Protein AF-A0A960JP15-F1 (afdb_monomer)

Mean predicted aligned error: 7.94 Å

Sequence (60 aa):
MTKVIKAWAPGRVNLIGDHTDYAGGLVFPMAIDLGTTVTLCPGGSTLTLRSGRRQSLNLT

Solvent-accessible surface area (backbone atoms only — not comparable to full-atom values): 4199 Å² total; per-residue (Å²): 134,83,70,72,46,74,50,77,46,66,34,68,47,62,82,45,36,83,84,30,46,89,74,74,45,73,62,46,74,42,79,41,95,60,58,52,75,49,78,44,70,80,62,88,94,66,90,85,87,80,86,85,79,83,72,86,72,84,78,127

Foldseek 3Di:
DFDKDKDKDFDKDFPDCPVVVVVVDDTRIDGDPHIDMDIDGDDDPDDDDDDPDPDPDPPD

Structure (mmCIF, N/CA/C/O backbone):
data_AF-A0A960JP15-F1
#
_entry.id   AF-A0A960JP15-F1
#
loop_
_atom_site.group_PDB
_atom_site.id
_atom_site.type_symbol
_atom_site.label_atom_id
_atom_site.label_alt_id
_atom_site.label_comp_id
_atom_site.label_asym_id
_atom_site.label_entity_id
_atom_site.label_seq_id
_atom_site.pdbx_PDB_ins_code
_atom_site.Cartn_x
_atom_site.Cartn_y
_atom_site.Cartn_z
_atom_site.occupancy
_atom_site.B_iso_or_equiv
_atom_site.auth_seq_id
_atom_site.auth_comp_id
_atom_site.auth_asym_id
_atom_site.auth_atom_id
_atom_site.pdbx_PDB_model_num
ATOM 1 N N . MET A 1 1 ? -21.797 -0.660 21.366 1.00 59.78 1 MET A N 1
ATOM 2 C CA . MET A 1 1 ? -20.857 -1.539 20.635 1.00 59.78 1 MET A CA 1
ATOM 3 C C . MET A 1 1 ? -19.822 -0.662 19.949 1.00 59.78 1 MET A C 1
ATOM 5 O O . MET A 1 1 ? -20.211 0.202 19.174 1.00 59.78 1 MET A O 1
ATOM 9 N N . THR A 1 2 ? -18.537 -0.807 20.268 1.00 69.00 2 THR A N 1
ATOM 10 C CA . THR A 1 2 ? -17.465 -0.015 19.644 1.00 69.00 2 THR A CA 1
ATOM 11 C C . THR A 1 2 ? -17.258 -0.490 18.210 1.00 69.00 2 THR A C 1
ATOM 13 O O . THR A 1 2 ? -17.042 -1.677 17.972 1.00 69.00 2 THR A O 1
ATOM 16 N N . LYS A 1 3 ? -17.376 0.418 17.239 1.00 85.19 3 LYS A N 1
ATOM 17 C CA . LYS A 1 3 ? -17.236 0.088 15.819 1.00 85.19 3 LYS A CA 1
ATOM 18 C C . LYS A 1 3 ? -15.775 -0.242 15.514 1.00 85.19 3 LYS A C 1
ATOM 20 O O . LYS A 1 3 ? -14.907 0.615 15.658 1.00 85.19 3 LYS A O 1
ATOM 25 N N . VAL A 1 4 ? -15.519 -1.467 15.067 1.00 90.50 4 VAL A N 1
ATOM 26 C CA . VAL A 1 4 ? -14.223 -1.848 14.496 1.00 90.50 4 VAL A CA 1
ATOM 27 C C . VAL A 1 4 ? -14.088 -1.197 13.119 1.00 90.50 4 VAL A C 1
ATOM 29 O O . VAL A 1 4 ? -15.010 -1.260 12.305 1.00 90.50 4 VAL A O 1
ATOM 32 N N . ILE A 1 5 ? -12.944 -0.568 12.861 1.00 93.81 5 ILE A N 1
ATOM 33 C CA . ILE A 1 5 ? -12.599 0.033 11.571 1.00 93.81 5 ILE A CA 1
ATOM 34 C C . ILE A 1 5 ? -11.598 -0.890 10.886 1.00 93.81 5 ILE A C 1
ATOM 36 O O . ILE A 1 5 ? -10.589 -1.263 11.480 1.00 93.81 5 ILE A O 1
ATOM 40 N N . LYS A 1 6 ? -11.864 -1.259 9.635 1.00 94.69 6 LYS A N 1
ATOM 41 C CA . LYS A 1 6 ? -10.956 -2.065 8.819 1.00 94.69 6 LYS A CA 1
ATOM 42 C C . LYS A 1 6 ? -10.614 -1.294 7.552 1.00 94.69 6 LYS A C 1
ATOM 44 O O . LYS A 1 6 ? -11.518 -0.829 6.864 1.00 94.69 6 LYS A O 1
ATOM 49 N N . ALA A 1 7 ? -9.327 -1.180 7.255 1.00 95.88 7 ALA A N 1
ATOM 50 C CA . ALA A 1 7 ? -8.814 -0.592 6.026 1.00 95.88 7 ALA A CA 1
ATOM 51 C C . ALA A 1 7 ? -7.858 -1.575 5.348 1.00 95.88 7 ALA A C 1
ATOM 53 O O . ALA A 1 7 ? -7.134 -2.311 6.022 1.00 95.88 7 ALA A O 1
ATOM 54 N N . TRP A 1 8 ? -7.860 -1.588 4.019 1.00 95.88 8 TRP A N 1
ATOM 55 C CA . TRP A 1 8 ? -6.929 -2.368 3.211 1.00 95.88 8 TRP A CA 1
ATOM 56 C C . TRP A 1 8 ? -6.259 -1.453 2.195 1.00 95.88 8 TRP A C 1
ATOM 58 O O . TRP A 1 8 ? -6.925 -0.610 1.595 1.00 95.88 8 TRP A O 1
ATOM 68 N N . ALA A 1 9 ? -4.954 -1.628 2.016 1.00 96.81 9 ALA A N 1
ATOM 69 C CA . ALA A 1 9 ? -4.180 -0.953 0.986 1.00 96.81 9 ALA A CA 1
ATOM 70 C C . ALA A 1 9 ? -3.380 -1.992 0.183 1.00 96.81 9 ALA A C 1
ATOM 72 O O . ALA A 1 9 ? -2.707 -2.829 0.803 1.00 96.81 9 ALA A O 1
ATOM 73 N N . PRO A 1 10 ? -3.423 -1.954 -1.162 1.00 97.00 10 PRO A N 1
ATOM 74 C CA . PRO A 1 10 ? -2.592 -2.815 -1.990 1.00 97.00 10 PRO A CA 1
ATOM 75 C C . PRO A 1 10 ? -1.120 -2.424 -1.856 1.00 97.00 10 PRO A C 1
ATOM 77 O O . PRO A 1 10 ? -0.772 -1.258 -1.658 1.00 97.00 10 PRO A O 1
ATOM 80 N N . GLY A 1 11 ? -0.243 -3.407 -1.998 1.00 95.38 11 GLY A N 1
ATOM 81 C CA . GLY A 1 11 ? 1.145 -3.169 -2.351 1.00 95.38 11 GLY A CA 1
ATOM 82 C C . GLY A 1 11 ? 1.248 -2.716 -3.805 1.00 95.38 11 GLY A C 1
ATOM 83 O O . GLY A 1 11 ? 0.279 -2.743 -4.566 1.00 95.38 11 GLY A O 1
ATOM 84 N N . ARG A 1 12 ? 2.449 -2.315 -4.211 1.00 95.94 12 ARG A N 1
ATOM 85 C CA . ARG A 1 12 ? 2.746 -1.955 -5.598 1.00 95.94 12 ARG A CA 1
ATOM 86 C C . ARG A 1 12 ? 4.061 -2.568 -6.033 1.00 95.94 12 ARG A C 1
ATOM 88 O O . ARG A 1 12 ? 4.940 -2.784 -5.202 1.00 95.94 12 ARG A O 1
ATOM 95 N N . VAL A 1 13 ? 4.206 -2.753 -7.335 1.00 94.62 13 VAL A N 1
ATOM 96 C CA . VAL A 1 13 ? 5.494 -2.987 -7.996 1.00 94.62 13 VAL A CA 1
ATOM 97 C C . VAL A 1 13 ? 5.710 -1.911 -9.051 1.00 94.62 13 VAL A C 1
ATOM 99 O O . VAL A 1 13 ? 4.745 -1.337 -9.555 1.00 94.62 13 VAL A O 1
ATOM 102 N N . ASN A 1 14 ? 6.964 -1.612 -9.375 1.00 94.81 14 ASN A N 1
ATOM 103 C CA . ASN A 1 14 ? 7.274 -0.860 -10.587 1.00 94.81 14 ASN A CA 1
ATOM 104 C C . ASN A 1 14 ? 7.282 -1.835 -11.767 1.00 94.81 14 ASN A C 1
ATOM 106 O O . ASN A 1 14 ? 8.018 -2.817 -11.738 1.00 94.81 14 ASN A O 1
ATOM 110 N N . LEU A 1 15 ? 6.482 -1.574 -12.803 1.00 93.94 15 LEU A N 1
ATOM 111 C CA . LEU A 1 15 ? 6.543 -2.352 -14.043 1.00 93.94 15 LEU A CA 1
ATOM 112 C C . LEU A 1 15 ? 7.789 -1.981 -14.864 1.00 93.94 15 LEU A C 1
ATOM 114 O O . LEU A 1 15 ? 8.366 -2.827 -15.542 1.00 93.94 15 LEU A O 1
ATOM 118 N N . ILE A 1 16 ? 8.210 -0.715 -14.781 1.00 95.25 16 ILE A N 1
ATOM 119 C CA . ILE A 1 16 ? 9.467 -0.195 -15.328 1.00 95.25 16 ILE A CA 1
ATOM 120 C C . ILE A 1 16 ? 9.972 0.971 -14.468 1.00 95.25 16 ILE A C 1
ATOM 122 O O . ILE A 1 16 ? 9.180 1.689 -13.848 1.00 95.25 16 ILE A O 1
ATOM 126 N N . GLY A 1 17 ? 11.293 1.161 -14.463 1.00 92.62 17 GLY A N 1
ATOM 127 C CA . GLY A 1 17 ? 11.950 2.307 -13.832 1.00 92.62 17 GLY A CA 1
ATOM 128 C C . GLY A 1 17 ? 12.499 2.053 -12.424 1.00 92.62 17 GLY A C 1
ATOM 129 O O . GLY A 1 17 ? 12.852 3.005 -11.745 1.00 92.62 17 GLY A O 1
ATOM 130 N N . ASP A 1 18 ? 12.634 0.797 -11.987 1.00 90.81 18 ASP A N 1
ATOM 131 C CA . ASP A 1 18 ? 13.184 0.440 -10.657 1.00 90.81 18 ASP A CA 1
ATOM 132 C C . ASP A 1 18 ? 14.676 0.788 -10.478 1.00 90.81 18 ASP A C 1
ATOM 134 O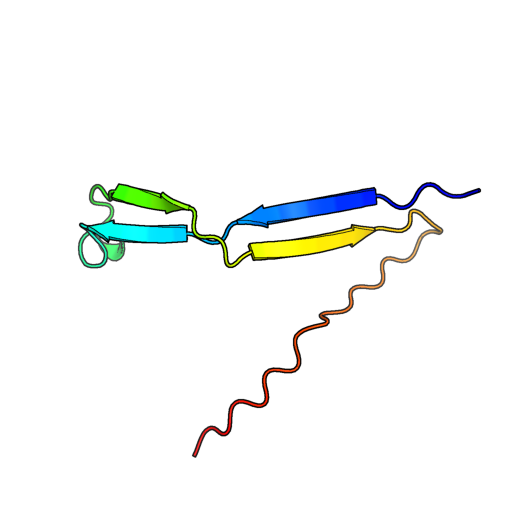 O . ASP A 1 18 ? 15.225 0.685 -9.390 1.00 90.81 18 ASP A O 1
ATOM 138 N N . HIS A 1 19 ? 15.356 1.167 -11.566 1.00 89.81 19 HIS A N 1
ATOM 139 C CA . HIS A 1 19 ? 16.715 1.706 -11.513 1.00 89.81 19 HIS A CA 1
ATOM 140 C C . HIS A 1 19 ? 16.790 3.210 -11.808 1.00 89.81 19 HIS A C 1
ATOM 142 O O . HIS A 1 19 ? 17.857 3.815 -11.761 1.00 89.81 19 HIS A O 1
ATOM 148 N N . THR A 1 20 ? 15.666 3.834 -12.155 1.00 89.12 20 THR A N 1
ATOM 149 C CA . THR A 1 20 ? 15.576 5.288 -12.337 1.00 89.12 20 THR A CA 1
ATOM 150 C C . THR A 1 20 ? 14.916 5.958 -11.141 1.00 89.12 20 THR A C 1
ATOM 152 O O . THR A 1 20 ? 15.124 7.148 -10.920 1.00 89.12 20 THR A O 1
ATOM 155 N N . ASP A 1 21 ? 14.163 5.210 -10.341 1.00 84.75 21 ASP A N 1
ATOM 156 C CA . ASP A 1 21 ? 13.440 5.691 -9.169 1.00 84.75 21 ASP A CA 1
ATOM 157 C C . ASP A 1 21 ? 14.358 6.227 -8.066 1.00 84.75 21 ASP A C 1
ATOM 159 O O . ASP A 1 21 ? 14.106 7.307 -7.532 1.00 84.75 21 ASP A O 1
ATOM 163 N N . TYR A 1 22 ? 15.476 5.555 -7.790 1.00 85.25 22 TYR A N 1
ATOM 164 C CA . TYR A 1 22 ? 16.473 6.024 -6.829 1.00 85.25 22 TYR A CA 1
ATOM 165 C C . TYR A 1 22 ? 17.197 7.289 -7.298 1.00 85.25 22 TYR A C 1
ATOM 167 O O . TYR A 1 22 ? 17.754 8.023 -6.484 1.00 85.25 22 TYR A O 1
ATOM 175 N N . ALA A 1 23 ? 17.183 7.557 -8.604 1.00 88.44 23 ALA A N 1
ATOM 176 C CA . ALA A 1 23 ? 17.756 8.753 -9.209 1.00 88.44 23 ALA A CA 1
ATOM 177 C C . ALA A 1 23 ? 16.722 9.885 -9.381 1.00 88.44 23 ALA A C 1
ATOM 179 O O . ALA A 1 23 ? 17.028 10.899 -10.006 1.00 88.44 23 ALA A O 1
ATOM 180 N N . GLY A 1 24 ? 15.498 9.724 -8.857 1.00 88.94 24 GLY A N 1
ATOM 181 C CA . GLY A 1 24 ? 14.416 10.706 -8.993 1.00 88.94 24 GLY A CA 1
ATOM 182 C C . GLY A 1 24 ? 13.786 10.761 -10.390 1.00 88.94 24 GLY A C 1
ATOM 183 O O . GLY A 1 24 ? 13.105 11.731 -10.719 1.00 88.94 24 GLY A O 1
ATOM 184 N N . GLY A 1 25 ? 14.025 9.747 -11.225 1.00 91.75 25 GLY A N 1
ATOM 185 C CA . GLY A 1 25 ? 13.413 9.600 -12.541 1.00 91.75 25 GLY A CA 1
ATOM 186 C C . GLY A 1 25 ? 11.960 9.121 -12.480 1.00 91.75 25 GLY A C 1
ATOM 187 O O . GLY A 1 25 ? 11.417 8.805 -11.422 1.00 91.75 25 GLY A O 1
ATOM 188 N N . LEU A 1 26 ? 11.314 9.058 -13.647 1.00 94.88 26 LEU A N 1
ATOM 189 C CA . LEU A 1 26 ? 9.946 8.553 -13.762 1.00 94.88 26 LEU A CA 1
ATOM 190 C C . LEU A 1 26 ? 9.893 7.032 -13.567 1.00 94.88 26 LEU A C 1
ATOM 192 O O . LEU A 1 26 ? 10.827 6.306 -13.909 1.00 94.88 26 LEU A O 1
ATOM 196 N N . VAL A 1 27 ? 8.751 6.565 -13.069 1.00 96.12 27 VAL A N 1
ATOM 197 C CA . VAL A 1 27 ? 8.414 5.148 -12.906 1.00 96.12 27 VAL A CA 1
ATOM 198 C C . VAL A 1 27 ? 6.995 4.884 -13.362 1.00 96.12 27 VAL A C 1
ATOM 200 O O . VAL A 1 27 ? 6.151 5.781 -13.332 1.00 96.12 27 VAL A O 1
ATOM 203 N N . PHE A 1 28 ? 6.717 3.630 -13.712 1.00 96.38 28 PHE A N 1
ATOM 204 C CA . PHE A 1 28 ? 5.351 3.169 -13.923 1.00 96.38 28 PHE A CA 1
ATOM 205 C C . PHE A 1 28 ? 4.945 2.166 -12.833 1.00 96.38 28 PHE A C 1
ATOM 207 O O . PHE A 1 28 ? 5.198 0.966 -12.976 1.00 96.38 28 PHE A O 1
ATOM 214 N N . PRO A 1 29 ? 4.358 2.637 -11.717 1.00 95.00 29 PRO A N 1
ATOM 215 C CA . PRO A 1 29 ? 3.923 1.770 -10.637 1.00 95.00 29 PRO A CA 1
ATOM 216 C C . PRO A 1 29 ? 2.554 1.157 -10.943 1.00 95.00 29 PRO A C 1
ATOM 218 O O . PRO A 1 29 ? 1.669 1.807 -11.500 1.00 95.00 29 PRO A O 1
ATOM 221 N N . MET A 1 30 ? 2.356 -0.083 -10.507 1.00 96.94 30 MET A N 1
ATOM 222 C CA . MET A 1 30 ? 1.084 -0.791 -10.602 1.00 96.94 30 MET A CA 1
ATOM 223 C C . MET A 1 30 ? 0.751 -1.448 -9.264 1.00 96.94 30 MET A C 1
ATOM 225 O O . MET A 1 30 ? 1.620 -2.031 -8.610 1.00 96.94 30 MET A O 1
ATOM 229 N N . ALA A 1 31 ? -0.511 -1.332 -8.850 1.00 97.38 31 ALA A N 1
ATOM 230 C CA . ALA A 1 31 ? -1.020 -2.027 -7.675 1.00 97.38 31 ALA A CA 1
ATOM 231 C C . ALA A 1 31 ? -1.010 -3.546 -7.904 1.00 97.38 31 ALA A C 1
ATOM 233 O O . ALA A 1 31 ? -1.253 -4.012 -9.014 1.00 97.38 31 ALA A O 1
ATOM 234 N N . ILE A 1 32 ? -0.748 -4.305 -6.843 1.00 95.44 32 ILE A N 1
ATOM 235 C CA . ILE A 1 32 ? -0.810 -5.770 -6.844 1.00 95.44 32 ILE A CA 1
ATOM 236 C C . ILE A 1 32 ? -1.770 -6.262 -5.759 1.00 95.44 32 ILE A C 1
ATOM 238 O O . ILE A 1 32 ? -2.027 -5.563 -4.778 1.00 95.44 32 ILE A O 1
ATOM 242 N N . ASP A 1 33 ? -2.235 -7.504 -5.887 1.00 95.69 33 ASP A N 1
ATOM 243 C CA . ASP A 1 33 ? -3.199 -8.103 -4.948 1.00 95.69 33 ASP A CA 1
ATOM 244 C C . ASP A 1 33 ? -2.591 -8.481 -3.582 1.00 95.69 33 ASP A C 1
ATOM 246 O O . ASP A 1 33 ? -3.302 -8.848 -2.644 1.00 95.69 33 ASP A O 1
ATOM 250 N N . LEU A 1 34 ? -1.270 -8.356 -3.422 1.00 92.62 34 LEU A N 1
ATOM 251 C CA . LEU A 1 34 ? -0.612 -8.443 -2.119 1.00 92.62 34 LEU A CA 1
ATOM 252 C C . LEU A 1 34 ? -0.732 -7.096 -1.409 1.00 92.62 34 LEU A C 1
ATOM 254 O O . LEU A 1 34 ? -0.153 -6.118 -1.864 1.00 92.62 34 LEU A O 1
ATOM 258 N N . GLY A 1 35 ? -1.430 -7.042 -0.273 1.00 92.31 35 GLY A N 1
ATOM 259 C CA . GLY A 1 35 ? -1.682 -5.792 0.449 1.00 92.31 35 GLY A CA 1
ATOM 260 C C . GLY A 1 35 ? -1.624 -5.915 1.969 1.00 92.31 35 GLY A C 1
ATOM 261 O O . GLY A 1 35 ? -1.505 -7.004 2.532 1.00 92.31 35 GLY A O 1
ATOM 262 N N . THR A 1 36 ? -1.725 -4.773 2.644 1.00 94.12 36 THR A N 1
ATOM 263 C C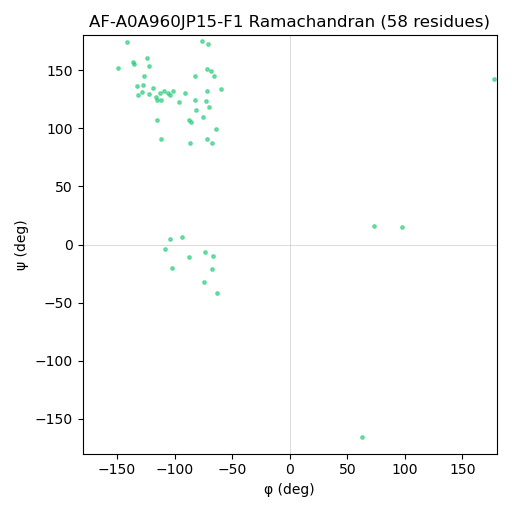A . THR A 1 36 ? -1.762 -4.685 4.108 1.00 94.12 36 THR A CA 1
ATOM 264 C C . THR A 1 36 ? -3.173 -4.365 4.569 1.00 94.12 36 THR A C 1
ATOM 266 O O . THR A 1 36 ? -3.800 -3.422 4.092 1.00 94.12 36 THR A O 1
ATOM 269 N N . THR A 1 37 ? -3.666 -5.142 5.532 1.00 94.62 37 THR A N 1
ATOM 270 C CA . THR A 1 37 ? -4.911 -4.840 6.244 1.00 94.62 37 THR A CA 1
ATOM 271 C C . THR A 1 37 ? -4.582 -4.250 7.606 1.00 94.62 37 THR A C 1
ATOM 273 O O . THR A 1 37 ? -3.801 -4.837 8.353 1.00 94.62 37 THR A O 1
ATOM 276 N N . VAL A 1 38 ? -5.234 -3.146 7.960 1.00 93.75 38 VAL A N 1
ATOM 277 C CA . VAL A 1 38 ? -5.215 -2.587 9.312 1.00 93.75 38 VAL A CA 1
ATOM 278 C C . VAL A 1 38 ? -6.608 -2.710 9.915 1.00 93.75 38 VAL A C 1
AT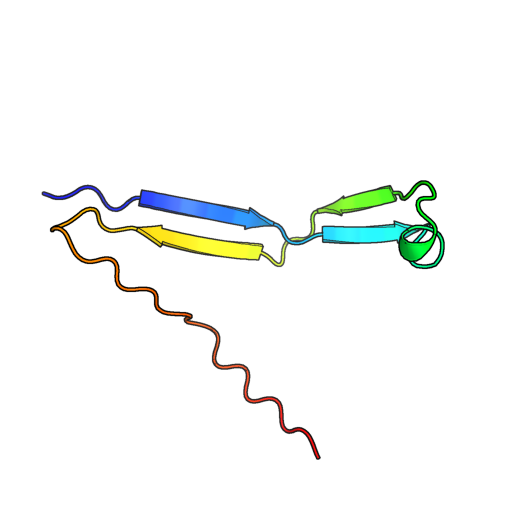OM 280 O O . VAL A 1 38 ? -7.600 -2.314 9.302 1.00 93.75 38 VAL A O 1
ATOM 283 N N . THR A 1 39 ? -6.670 -3.244 11.131 1.00 93.44 39 THR A N 1
ATOM 284 C CA . THR A 1 39 ? -7.890 -3.310 11.938 1.00 93.44 39 THR A CA 1
ATOM 285 C C . THR A 1 39 ? -7.691 -2.449 13.175 1.00 93.44 39 THR A C 1
ATOM 287 O O . THR A 1 39 ? -6.739 -2.661 13.923 1.00 93.44 39 THR A O 1
ATOM 290 N N . LEU A 1 40 ? -8.584 -1.488 13.393 1.00 92.12 40 LEU A N 1
ATOM 291 C CA . LEU A 1 40 ? -8.554 -0.575 14.527 1.00 92.12 40 LEU A CA 1
ATOM 292 C C . LEU A 1 40 ? -9.813 -0.740 15.372 1.00 92.12 40 LEU A C 1
ATOM 294 O O . LEU A 1 40 ? -10.933 -0.743 14.862 1.00 92.12 40 LEU A O 1
ATOM 298 N N . CYS A 1 41 ? -9.612 -0.804 16.681 1.00 90.88 41 CYS A N 1
ATOM 299 C CA . CYS A 1 41 ? -10.672 -0.740 17.674 1.00 90.88 41 CYS A CA 1
ATOM 300 C C . CYS A 1 41 ? -10.449 0.540 18.488 1.00 90.88 41 CYS A C 1
ATOM 302 O O . CYS A 1 41 ? -9.485 0.583 19.252 1.00 90.88 41 CYS A O 1
ATOM 304 N N . PRO A 1 42 ? -11.273 1.590 18.320 1.00 88.56 42 PRO A N 1
ATOM 305 C CA . PRO A 1 42 ? -11.138 2.807 19.117 1.00 88.56 42 PRO A CA 1
ATOM 306 C C . PRO A 1 42 ? -11.293 2.504 20.614 1.00 88.56 42 PRO A C 1
ATOM 308 O O . PRO A 1 42 ? -12.236 1.811 20.999 1.00 88.56 42 PRO A O 1
ATOM 311 N N . GLY A 1 43 ? -10.405 3.027 21.463 1.00 84.69 43 G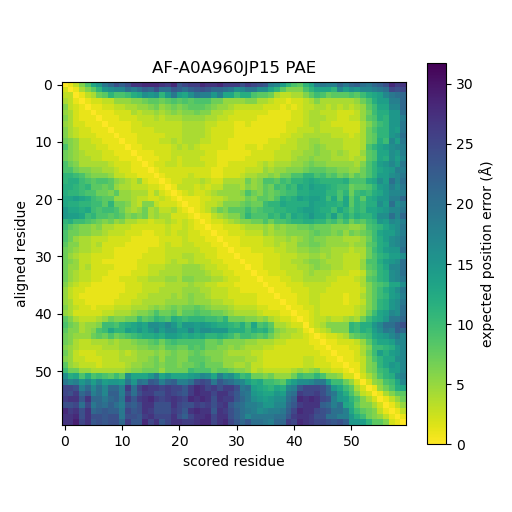LY A N 1
ATOM 312 C CA . GLY A 1 43 ? -10.544 2.886 22.912 1.00 84.69 43 GLY A CA 1
ATOM 313 C C . GLY A 1 43 ? -9.405 3.505 23.722 1.00 84.69 43 GLY A C 1
ATOM 314 O O . GLY A 1 43 ? -8.243 3.402 23.343 1.00 84.69 43 GLY A O 1
ATOM 315 N N . GLY A 1 44 ? -9.764 4.101 24.864 1.00 83.38 44 GLY A N 1
ATOM 316 C CA . GLY A 1 44 ? -8.833 4.578 25.891 1.00 83.38 44 GLY A CA 1
ATOM 317 C C . GLY A 1 44 ? -7.871 5.689 25.450 1.00 83.38 44 GLY A C 1
ATOM 318 O O . GLY A 1 44 ? -8.055 6.335 24.423 1.00 83.38 44 GLY A O 1
ATOM 319 N N . SER A 1 45 ? -6.840 5.910 26.266 1.00 91.69 45 SER A N 1
ATOM 320 C CA . SER A 1 45 ? -5.726 6.841 26.021 1.00 91.69 45 SER A CA 1
ATOM 321 C C . SER A 1 45 ? -4.434 6.128 25.597 1.00 91.69 45 SER A C 1
ATOM 323 O O . SER A 1 45 ? -3.391 6.761 25.451 1.00 91.69 45 SER A O 1
ATOM 325 N N . THR A 1 46 ? -4.482 4.805 25.412 1.00 90.25 46 THR A N 1
ATOM 326 C CA . THR A 1 46 ? -3.319 3.967 25.098 1.00 90.25 46 THR A CA 1
ATOM 327 C C . THR A 1 46 ? -3.471 3.335 23.720 1.00 90.25 46 THR A C 1
ATOM 329 O O . THR A 1 46 ? -4.456 2.654 23.449 1.00 90.25 46 THR A O 1
ATOM 332 N N . LEU A 1 47 ? -2.458 3.506 22.867 1.00 90.56 47 LEU A N 1
ATOM 333 C CA . LEU A 1 47 ? -2.372 2.851 21.563 1.00 90.56 47 LEU A CA 1
ATOM 334 C C . LEU A 1 47 ? -1.516 1.582 21.668 1.00 90.56 47 LEU A C 1
ATOM 336 O O . LEU A 1 47 ? -0.350 1.646 22.045 1.00 90.56 47 LEU A O 1
ATOM 340 N N . THR A 1 48 ? -2.072 0.427 21.301 1.00 89.81 48 THR A N 1
ATOM 341 C CA . THR A 1 48 ? -1.319 -0.831 21.161 1.00 89.81 48 THR A CA 1
ATOM 342 C C . THR A 1 48 ? -1.266 -1.241 19.694 1.00 89.81 48 THR A C 1
ATOM 344 O O . THR A 1 48 ? -2.303 -1.405 19.055 1.00 89.81 48 THR A O 1
ATOM 347 N N . LEU A 1 49 ? -0.056 -1.441 19.168 1.00 91.44 49 LEU A N 1
ATOM 348 C CA . LEU A 1 49 ? 0.180 -1.872 17.790 1.00 91.44 49 LEU A CA 1
ATOM 349 C C . LEU A 1 49 ? 0.691 -3.313 17.776 1.00 91.44 49 LEU A C 1
ATOM 351 O O . LEU A 1 49 ? 1.606 -3.668 18.516 1.00 91.44 49 LEU A O 1
ATOM 355 N N . ARG A 1 50 ? 0.102 -4.156 16.923 1.00 88.31 50 ARG A N 1
ATOM 356 C CA . ARG A 1 50 ? 0.529 -5.5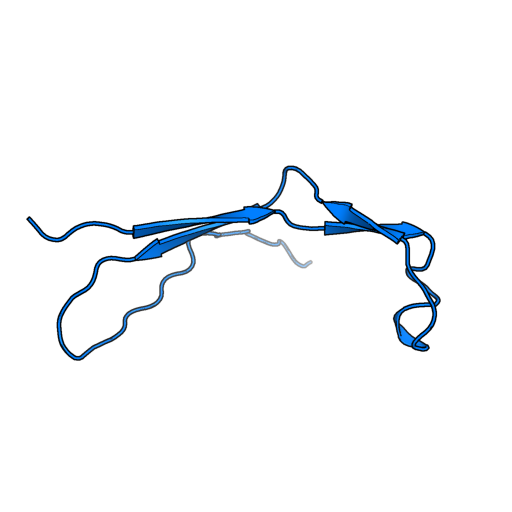47 16.722 1.00 88.31 50 ARG A CA 1
ATOM 357 C C . ARG A 1 50 ? 0.651 -5.830 15.232 1.00 88.31 50 ARG A C 1
ATOM 359 O O . ARG A 1 50 ? -0.293 -5.595 14.485 1.00 88.31 50 ARG A O 1
ATOM 366 N N . SER A 1 51 ? 1.791 -6.376 14.816 1.00 88.44 51 SER A N 1
ATOM 367 C CA . SER A 1 51 ? 1.957 -6.936 13.473 1.00 88.44 51 SER A CA 1
ATOM 368 C C . SER A 1 51 ? 1.595 -8.421 13.487 1.00 88.44 51 SER A C 1
ATOM 370 O O . SER A 1 51 ? 2.058 -9.170 14.347 1.00 88.44 51 SER A O 1
ATOM 372 N N . GLY A 1 52 ? 0.747 -8.847 12.549 1.00 79.06 52 GLY A N 1
ATOM 373 C CA . GLY A 1 52 ? 0.325 -10.245 12.406 1.00 79.06 52 GLY A CA 1
ATOM 374 C C . GLY A 1 52 ? 1.250 -11.101 11.535 1.00 79.06 52 GLY A C 1
ATOM 375 O O . GLY A 1 52 ? 1.098 -12.320 11.506 1.00 79.06 52 GLY A O 1
ATOM 376 N N . ARG A 1 53 ? 2.211 -10.502 10.816 1.00 67.62 53 ARG A N 1
ATOM 377 C CA . ARG A 1 53 ? 3.068 -11.233 9.871 1.00 67.62 53 ARG A CA 1
ATOM 378 C C . ARG A 1 53 ? 4.279 -11.827 10.602 1.00 67.62 53 ARG A C 1
ATOM 380 O O . ARG A 1 53 ? 5.341 -11.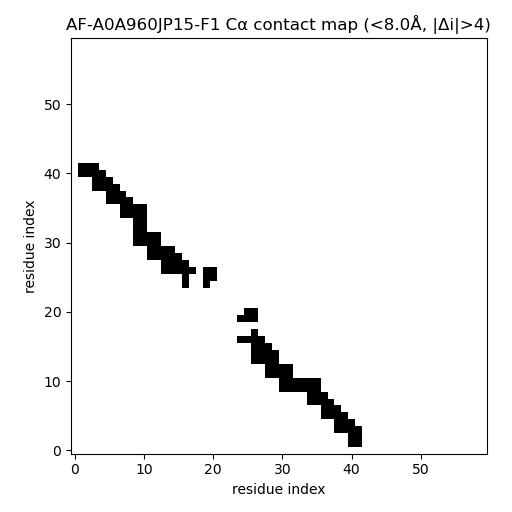219 10.635 1.00 67.62 53 ARG A O 1
ATOM 387 N N . ARG A 1 54 ? 4.145 -13.041 11.155 1.00 50.00 54 ARG A N 1
ATOM 388 C CA . ARG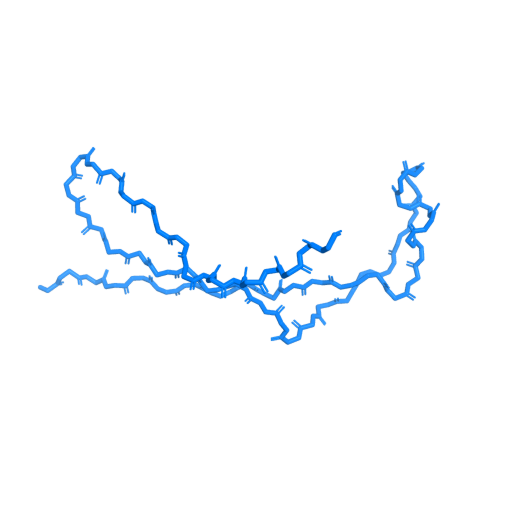 A 1 54 ? 5.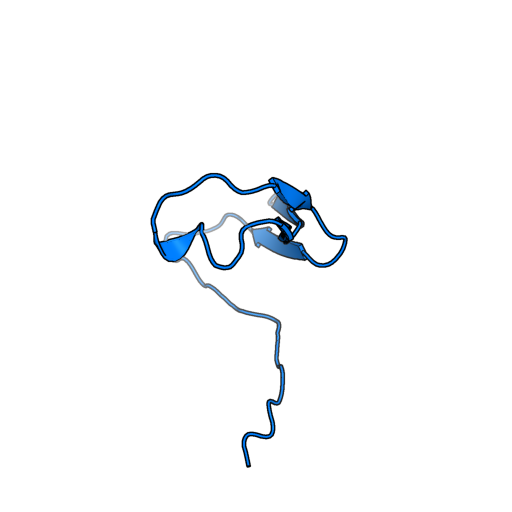306 -13.936 11.334 1.00 50.00 54 ARG A CA 1
ATOM 389 C C . ARG A 1 54 ? 5.704 -14.451 9.950 1.00 50.00 54 ARG A C 1
ATOM 391 O O . ARG A 1 54 ? 5.179 -15.460 9.499 1.00 50.00 54 ARG A O 1
ATOM 398 N N . GLN A 1 55 ? 6.608 -13.764 9.260 1.00 48.72 55 GLN A N 1
ATOM 399 C CA . GLN A 1 55 ? 7.462 -14.449 8.290 1.00 48.72 55 GLN A CA 1
ATOM 400 C C . GLN A 1 55 ? 8.677 -14.946 9.071 1.00 48.72 55 GLN A C 1
ATOM 402 O O . GLN A 1 55 ? 9.504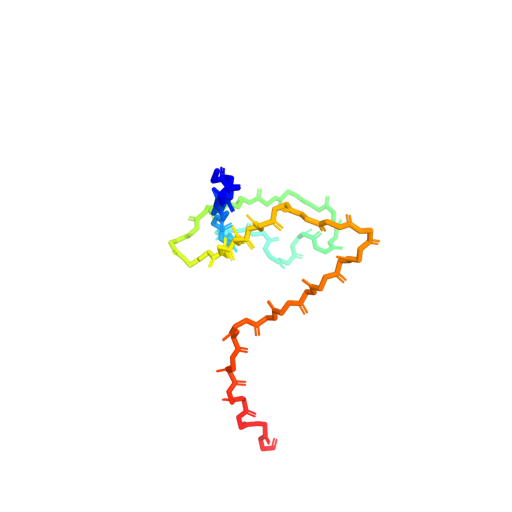 -14.149 9.499 1.00 48.72 55 GLN A O 1
ATOM 407 N N . SER A 1 56 ? 8.756 -16.258 9.312 1.00 42.59 56 SER A N 1
ATOM 408 C CA . SER A 1 56 ? 10.048 -16.893 9.572 1.00 42.59 56 SER A CA 1
ATOM 409 C C . SER A 1 56 ? 10.848 -16.729 8.285 1.00 42.59 56 SER A C 1
ATOM 411 O O . SER A 1 56 ? 10.591 -17.398 7.288 1.00 42.59 56 SER A O 1
ATOM 413 N N . LEU A 1 57 ? 11.734 -15.740 8.274 1.00 39.81 57 LEU A N 1
ATOM 414 C CA . LEU A 1 57 ? 12.815 -15.683 7.311 1.00 39.81 57 LEU A CA 1
ATOM 415 C C . LEU A 1 57 ? 13.931 -16.512 7.934 1.00 39.81 57 LEU A C 1
ATOM 417 O O . LEU A 1 57 ? 14.553 -16.085 8.905 1.00 39.81 57 LEU A O 1
ATOM 421 N N . ASN A 1 58 ? 14.134 -17.718 7.409 1.00 33.12 58 ASN A N 1
ATOM 422 C CA . ASN A 1 58 ? 15.397 -18.415 7.593 1.00 33.12 58 ASN A CA 1
ATOM 423 C C . ASN A 1 58 ? 16.443 -17.610 6.821 1.00 33.12 58 ASN A C 1
ATOM 425 O O . ASN A 1 58 ? 16.663 -17.845 5.636 1.00 33.12 58 ASN A O 1
ATOM 429 N N . LEU A 1 59 ? 17.024 -16.607 7.474 1.00 35.56 59 LEU A N 1
ATOM 430 C CA . LEU A 1 59 ? 18.290 -16.062 7.022 1.00 35.56 59 LEU A CA 1
ATOM 431 C C . LEU A 1 59 ? 19.342 -17.099 7.428 1.00 35.56 59 LEU A C 1
ATOM 433 O O . LEU A 1 59 ? 19.525 -17.343 8.621 1.00 35.56 59 LEU A O 1
ATOM 437 N N . THR A 1 60 ? 19.915 -17.784 6.439 1.00 45.28 60 THR A N 1
ATOM 438 C CA . THR A 1 60 ? 21.178 -18.511 6.634 1.00 45.28 60 THR A CA 1
ATOM 439 C C . THR A 1 60 ? 22.311 -17.501 6.661 1.00 45.28 60 THR A C 1
ATOM 441 O O . THR A 1 60 ? 22.222 -16.530 5.874 1.00 45.28 60 THR A O 1
#

Radius of gyration: 17.48 Å; Cα contacts (8 Å, |Δi|>4): 66; chains: 1; bounding box: 42×29×41 Å

pLDDT: mean 84.84, std 17.1, range [33.12, 97.38]

Secondary structure (DSSP, 8-state):
-PPPEEEEEEEEEEEE-TTTGGGT---EEEEEEEEEEEEE---SS---------------

Nearest PDB structures (foldseek):
  6iij-assembly1_C  TM=2.324E-01  e=3.691E+00  Coxsackievirus A10
  6aks-assembly1_C  TM=2.240E-01  e=4.538E+00  Coxsackievirus A10
  8x98-assembly1_C  TM=2.446E-01  e=7.346E+00  Coxsackievirus A16